Protein AF-A0A853D122-F1 (afdb_monomer)

Radius of gyration: 16.81 Å; Cα contacts (8 Å, |Δi|>4): 91; chains: 1; bounding box: 34×24×51 Å

Secondary structure (DSSP, 8-state):
-PPPPHHHHHHHHHHHHHHHHHHHT-GGGTSBSSTT-SSBTHHHHHHHHHHHHHHHHHHH-HHHHS--GGGHHHHHHHHHHHHHHHHHHHHHHHHTT-------

Solvent-accessible surface area (backbone atoms only — not comparable to full-atom values): 5831 Å² total; per-residue (Å²): 134,82,78,78,44,72,65,20,57,52,24,42,50,49,25,51,54,36,49,49,41,60,76,67,63,41,68,68,40,63,39,51,67,46,95,92,46,92,50,34,34,30,58,66,45,52,47,52,22,64,40,18,47,45,49,20,54,44,46,64,37,66,57,44,74,60,50,51,86,89,37,40,65,59,37,48,50,39,53,49,50,44,51,51,57,66,46,41,59,64,50,53,43,60,72,68,67,61,82,65,96,75,82,132

Sequence (104 aa):
MTKPSLYFFACLLIFILVLSLLITGSSILTVPLYEGSSIPMGTPITWMGLIALPLTIYFGVGEFRNPKKRHKLFNQLLTFSVGFAVLWVPVSYLLAGNLSLIAF

Foldseek 3Di:
DPPQDPLLVVLVVLLVVLVVCVVVVPPQQAPAPDPPHPHGPVVVSVLSNQLSVLSNVCRVDVCLVVPDPVCPVVVVVSVVSNVVSVCVVVVVCVVVVCPDPDDD

Structure (mmCIF, N/CA/C/O backbone):
data_AF-A0A853D122-F1
#
_entry.id   AF-A0A853D122-F1
#
loop_
_atom_site.group_PDB
_atom_site.id
_atom_site.type_symbol
_atom_site.label_atom_id
_atom_site.label_alt_id
_atom_site.label_comp_id
_atom_site.label_asym_id
_atom_site.label_entity_id
_atom_site.label_seq_id
_atom_site.pdbx_PDB_ins_code
_atom_site.Cartn_x
_atom_site.Cartn_y
_atom_site.Cartn_z
_atom_site.occupancy
_atom_site.B_iso_or_equiv
_atom_site.auth_seq_id
_atom_site.auth_comp_id
_atom_site.auth_asym_id
_atom_site.auth_atom_id
_atom_site.pdbx_PDB_model_num
ATOM 1 N N . MET A 1 1 ? -8.266 -8.007 25.380 1.00 45.38 1 MET A N 1
ATOM 2 C CA . MET A 1 1 ? -7.289 -8.045 24.269 1.00 45.38 1 MET A CA 1
ATOM 3 C C . MET A 1 1 ? -7.850 -8.924 23.163 1.00 45.38 1 MET A C 1
ATOM 5 O O . MET A 1 1 ? -8.011 -10.120 23.369 1.00 45.38 1 MET A O 1
ATOM 9 N N . THR A 1 2 ? -8.240 -8.343 22.029 1.00 59.25 2 THR A N 1
ATOM 10 C CA . THR A 1 2 ? -8.615 -9.111 20.831 1.00 59.25 2 THR A CA 1
ATOM 11 C C . THR A 1 2 ? -7.355 -9.752 20.261 1.00 59.25 2 THR A C 1
ATOM 13 O O . THR A 1 2 ? -6.376 -9.043 20.036 1.00 59.25 2 THR A O 1
ATOM 16 N N . LYS A 1 3 ? -7.349 -11.074 20.062 1.00 64.81 3 LYS A N 1
ATOM 17 C CA . LYS A 1 3 ? -6.207 -11.771 19.452 1.00 64.81 3 LYS A CA 1
ATOM 18 C C . LYS A 1 3 ? -5.894 -11.135 18.086 1.00 64.81 3 LYS A C 1
ATOM 20 O O . LYS A 1 3 ? -6.843 -10.898 17.330 1.00 64.81 3 LYS A O 1
ATOM 25 N N . PRO A 1 4 ? -4.619 -10.836 17.770 1.00 67.38 4 PRO A N 1
ATOM 26 C CA . PRO A 1 4 ? -4.263 -10.315 16.459 1.00 67.38 4 PRO A CA 1
ATOM 27 C C . PRO A 1 4 ? -4.680 -11.333 15.400 1.00 67.38 4 PRO A C 1
ATOM 29 O O . PRO A 1 4 ? -4.452 -12.536 15.537 1.00 67.38 4 PRO A O 1
ATOM 32 N N . SER A 1 5 ? -5.377 -10.849 14.378 1.00 79.56 5 SER A N 1
ATOM 33 C CA . SER A 1 5 ? -5.876 -11.701 13.306 1.00 79.56 5 SER A CA 1
ATOM 34 C C . SER A 1 5 ? -4.721 -12.151 12.412 1.00 79.56 5 SER A C 1
ATOM 36 O O . SER A 1 5 ? -3.779 -11.393 12.210 1.00 79.56 5 SER A O 1
ATOM 38 N N . LEU A 1 6 ? -4.803 -13.345 11.821 1.00 87.69 6 LEU A N 1
ATOM 39 C CA . LEU A 1 6 ? -3.817 -13.818 10.839 1.00 87.69 6 LEU A CA 1
ATOM 40 C C . LEU A 1 6 ? -3.620 -12.804 9.693 1.00 87.69 6 LEU A C 1
ATOM 42 O O . LEU A 1 6 ? -2.499 -12.595 9.236 1.00 87.69 6 LEU A O 1
ATOM 46 N N . TYR A 1 7 ? -4.687 -12.087 9.320 1.00 88.81 7 TYR A N 1
ATOM 47 C CA . TYR A 1 7 ? -4.651 -11.008 8.329 1.00 88.81 7 TYR A CA 1
ATOM 48 C C . TYR A 1 7 ? -3.700 -9.863 8.703 1.00 88.81 7 TYR A C 1
ATOM 50 O O . TYR A 1 7 ? -3.051 -9.312 7.823 1.00 88.81 7 TYR A O 1
ATOM 58 N N . PHE A 1 8 ? -3.563 -9.531 9.993 1.00 91.44 8 PHE A N 1
ATOM 59 C CA . PHE A 1 8 ? -2.615 -8.505 10.441 1.00 91.44 8 PHE A CA 1
ATOM 60 C C . PHE A 1 8 ? -1.177 -8.895 10.090 1.00 91.44 8 PHE A C 1
ATOM 62 O O . PHE A 1 8 ? -0.457 -8.103 9.491 1.00 91.44 8 PHE A O 1
ATOM 69 N N . PHE A 1 9 ? -0.778 -10.126 10.421 1.00 92.56 9 PHE A N 1
ATOM 70 C CA . PHE A 1 9 ? 0.579 -10.602 10.156 1.00 92.56 9 PHE A CA 1
ATOM 71 C C . PHE A 1 9 ? 0.858 -10.729 8.659 1.00 92.56 9 PHE A C 1
ATOM 73 O O . PHE A 1 9 ? 1.943 -10.364 8.217 1.00 92.56 9 PHE A O 1
ATOM 80 N N . ALA A 1 10 ? -0.125 -11.182 7.878 1.00 93.56 10 ALA A N 1
ATOM 81 C CA . ALA A 1 10 ? -0.005 -11.250 6.426 1.00 93.56 10 ALA A CA 1
ATOM 82 C C . ALA A 1 10 ? 0.210 -9.857 5.806 1.00 93.56 10 ALA A C 1
ATOM 84 O O . ALA A 1 10 ? 1.170 -9.660 5.064 1.00 93.56 10 ALA A O 1
ATOM 85 N N . CYS A 1 11 ? -0.629 -8.872 6.152 1.00 93.88 11 CYS A N 1
ATOM 86 C CA . CYS A 1 11 ? -0.482 -7.500 5.658 1.00 93.88 11 CYS A CA 1
ATOM 87 C C . CYS A 1 11 ? 0.842 -6.866 6.107 1.00 93.88 11 CYS A C 1
ATOM 89 O O . CYS A 1 11 ? 1.523 -6.244 5.295 1.00 93.88 11 CYS A O 1
ATOM 91 N N . LEU A 1 12 ? 1.242 -7.067 7.366 1.00 94.75 12 LEU A N 1
ATOM 92 C CA . LEU A 1 12 ? 2.496 -6.529 7.890 1.00 94.75 12 LEU A CA 1
ATOM 93 C C . LEU A 1 12 ? 3.707 -7.107 7.149 1.00 94.75 12 LEU A C 1
ATOM 95 O O . LEU A 1 12 ? 4.613 -6.365 6.777 1.00 94.75 12 LEU A O 1
ATOM 99 N N . LEU A 1 13 ? 3.715 -8.419 6.904 1.00 96.31 13 LEU A N 1
ATOM 100 C CA . LEU A 1 13 ? 4.791 -9.090 6.182 1.00 96.31 13 LEU A CA 1
ATOM 101 C C . LEU A 1 13 ? 4.891 -8.587 4.739 1.00 96.31 13 LEU A C 1
ATOM 103 O O . LEU A 1 13 ? 5.988 -8.265 4.290 1.00 96.31 13 LEU A O 1
ATOM 107 N N . ILE A 1 14 ? 3.758 -8.447 4.040 1.00 96.06 14 ILE A N 1
ATOM 108 C CA . ILE A 1 14 ? 3.718 -7.864 2.689 1.00 96.06 14 ILE A CA 1
ATOM 109 C C . ILE A 1 14 ? 4.299 -6.449 2.708 1.00 96.06 14 ILE A C 1
ATOM 111 O O . ILE A 1 14 ? 5.161 -6.133 1.892 1.00 96.06 14 ILE A O 1
ATOM 115 N N . PHE A 1 15 ? 3.875 -5.608 3.654 1.00 96.62 15 PHE A N 1
ATOM 116 C CA . PHE A 1 15 ? 4.373 -4.240 3.757 1.00 96.62 15 PHE A CA 1
ATOM 117 C C . PHE A 1 15 ? 5.888 -4.192 3.987 1.00 96.62 15 PHE A C 1
ATOM 119 O O . PHE A 1 15 ? 6.580 -3.441 3.306 1.00 96.62 15 PHE A O 1
ATOM 126 N N . ILE A 1 16 ? 6.415 -5.021 4.893 1.00 97.31 16 ILE A N 1
ATOM 127 C CA . ILE A 1 16 ? 7.855 -5.084 5.183 1.00 97.31 16 ILE A CA 1
ATOM 128 C C . ILE A 1 16 ? 8.648 -5.562 3.962 1.00 97.31 16 ILE A C 1
ATOM 130 O O . ILE A 1 16 ? 9.690 -4.982 3.663 1.00 97.31 16 ILE A O 1
ATOM 134 N N . LEU A 1 17 ? 8.169 -6.582 3.243 1.00 97.19 17 LEU A N 1
ATOM 135 C CA . LEU A 1 17 ? 8.825 -7.071 2.026 1.00 97.19 17 LEU A CA 1
ATOM 136 C C . LEU A 1 17 ? 8.845 -6.014 0.922 1.00 97.19 17 LEU A C 1
ATOM 138 O O . LEU A 1 17 ? 9.867 -5.802 0.280 1.00 97.19 17 LEU A O 1
ATOM 142 N N . VAL A 1 18 ? 7.727 -5.324 0.704 1.00 97.00 18 VAL A N 1
ATOM 143 C CA . VAL A 1 18 ? 7.673 -4.243 -0.284 1.00 97.00 18 VAL A CA 1
ATOM 144 C C . VAL A 1 18 ? 8.623 -3.119 0.126 1.00 97.00 18 VAL A C 1
ATOM 146 O O . VAL A 1 18 ? 9.434 -2.673 -0.681 1.00 97.00 18 VAL A O 1
ATOM 149 N N . LEU A 1 19 ? 8.587 -2.702 1.392 1.00 96.56 19 LEU A N 1
ATOM 150 C CA . LEU A 1 19 ? 9.452 -1.647 1.907 1.00 96.56 19 LEU A CA 1
ATOM 151 C C . LEU A 1 19 ? 10.939 -2.007 1.782 1.00 96.56 19 LEU A C 1
ATOM 153 O O . LEU A 1 19 ? 11.735 -1.150 1.408 1.00 96.56 19 LEU A O 1
ATOM 157 N N . SER A 1 20 ? 11.321 -3.261 2.041 1.00 97.25 20 SER A N 1
ATOM 158 C CA . SER A 1 20 ? 12.709 -3.701 1.885 1.00 97.25 20 SER A CA 1
ATOM 159 C C . SER A 1 20 ? 13.156 -3.660 0.423 1.00 97.25 20 SER A C 1
ATOM 161 O O . SER A 1 20 ? 14.249 -3.165 0.149 1.00 97.25 20 SER A O 1
ATOM 163 N N . LEU A 1 21 ? 12.310 -4.076 -0.526 1.00 96.31 21 LEU A N 1
ATOM 164 C CA . LEU A 1 21 ? 12.593 -3.957 -1.961 1.00 96.31 21 LEU A CA 1
ATOM 165 C C . LEU A 1 21 ? 12.785 -2.496 -2.388 1.00 96.31 21 LEU A C 1
ATOM 167 O O . LEU A 1 21 ? 13.718 -2.206 -3.137 1.00 96.31 21 LEU A O 1
ATOM 171 N N . LEU A 1 22 ? 11.940 -1.580 -1.898 1.00 94.88 22 LEU A N 1
ATOM 172 C CA . LEU A 1 22 ? 12.056 -0.145 -2.185 1.00 94.88 22 LEU A CA 1
ATOM 173 C C . LEU A 1 22 ? 13.340 0.458 -1.610 1.00 94.88 22 LEU A C 1
ATOM 175 O O . LEU A 1 22 ? 14.061 1.140 -2.331 1.00 94.88 22 LEU A O 1
ATOM 179 N N . ILE A 1 23 ? 13.629 0.211 -0.329 1.00 96.62 23 ILE A N 1
ATOM 180 C CA . ILE A 1 23 ? 14.808 0.772 0.352 1.00 96.62 23 ILE A CA 1
ATOM 181 C C . ILE A 1 23 ? 16.098 0.260 -0.288 1.00 96.62 23 ILE A C 1
ATOM 183 O O . ILE A 1 23 ? 17.054 1.014 -0.441 1.00 96.62 23 ILE A O 1
ATOM 187 N N . THR A 1 24 ? 16.127 -1.015 -0.675 1.00 96.25 24 THR A N 1
ATOM 188 C CA . THR A 1 24 ? 17.293 -1.615 -1.336 1.00 96.25 24 THR A CA 1
ATOM 189 C C . THR A 1 24 ? 17.421 -1.223 -2.806 1.00 96.25 24 THR A C 1
ATOM 191 O O . THR A 1 24 ? 18.453 -1.510 -3.407 1.00 96.25 24 THR A O 1
ATOM 194 N N . GLY A 1 25 ? 16.408 -0.578 -3.397 1.00 91.94 25 GLY A N 1
ATOM 195 C CA . GLY A 1 25 ? 16.398 -0.246 -4.821 1.00 91.94 25 GLY A CA 1
ATOM 196 C C . GLY A 1 25 ? 16.494 -1.490 -5.707 1.00 91.94 25 GLY A C 1
ATOM 197 O O . GLY A 1 25 ? 17.209 -1.482 -6.706 1.00 91.94 25 GLY A O 1
ATOM 198 N N . SER A 1 26 ? 15.829 -2.580 -5.310 1.00 95.00 26 SER A N 1
ATOM 199 C CA . SER A 1 26 ? 15.951 -3.879 -5.975 1.00 95.00 26 SER A CA 1
ATOM 200 C C . SER A 1 26 ? 15.642 -3.796 -7.474 1.00 95.00 26 SER A C 1
ATOM 202 O O . SER A 1 26 ? 14.646 -3.196 -7.881 1.00 95.00 26 SER A O 1
ATOM 204 N N . SER A 1 27 ? 16.451 -4.472 -8.296 1.00 94.31 27 SER A N 1
ATOM 205 C CA . SER A 1 27 ? 16.274 -4.523 -9.754 1.00 94.31 27 SER A CA 1
ATOM 206 C C . SER A 1 27 ? 14.937 -5.128 -10.180 1.00 94.31 27 SER A C 1
ATOM 208 O O . SER A 1 27 ? 14.432 -4.795 -11.247 1.00 94.31 27 SER A O 1
ATOM 210 N N . ILE A 1 28 ? 14.303 -5.953 -9.336 1.00 93.19 28 ILE A N 1
ATOM 211 C CA . ILE A 1 28 ? 12.967 -6.494 -9.618 1.00 93.19 28 ILE A CA 1
ATOM 212 C C . ILE A 1 28 ? 11.922 -5.384 -9.782 1.00 93.19 28 ILE A C 1
ATOM 214 O O . ILE A 1 28 ? 10.941 -5.567 -10.490 1.00 93.19 28 ILE A O 1
ATOM 218 N N . LEU A 1 29 ? 12.136 -4.215 -9.168 1.00 91.31 29 LEU A N 1
ATOM 219 C CA . LEU A 1 29 ? 11.219 -3.085 -9.263 1.00 91.31 29 LEU A CA 1
ATOM 220 C C . LEU A 1 29 ? 11.249 -2.411 -10.637 1.00 91.31 29 LEU A C 1
ATOM 222 O O . LEU A 1 29 ? 10.333 -1.651 -10.929 1.00 91.31 29 LEU A O 1
ATOM 226 N N . THR A 1 30 ? 12.259 -2.666 -11.470 1.00 93.00 30 THR A N 1
ATOM 227 C CA . THR A 1 30 ? 12.394 -2.059 -12.804 1.00 93.00 30 THR A CA 1
ATOM 228 C C . THR A 1 30 ? 12.165 -3.047 -13.945 1.00 93.00 30 THR A C 1
ATOM 230 O O . THR A 1 30 ? 12.053 -2.624 -15.093 1.00 93.00 30 THR A O 1
ATOM 233 N N . VAL A 1 31 ? 12.047 -4.346 -13.646 1.00 93.94 31 VAL A N 1
ATOM 234 C CA . VAL A 1 31 ? 11.704 -5.378 -14.635 1.00 93.94 31 VAL A CA 1
ATOM 235 C C . VAL A 1 31 ? 10.319 -5.078 -15.223 1.00 93.94 31 VAL A C 1
ATOM 237 O O . VAL A 1 31 ? 9.406 -4.793 -14.451 1.00 93.94 31 VAL A O 1
ATOM 240 N N . PRO A 1 32 ? 10.123 -5.125 -16.551 1.00 92.00 32 PRO A N 1
ATOM 241 C CA . PRO A 1 32 ? 8.810 -4.908 -17.154 1.00 92.00 32 PRO A CA 1
ATOM 242 C C . PRO A 1 32 ? 7.805 -5.972 -16.694 1.00 92.00 32 PRO A C 1
ATOM 244 O O . PRO A 1 32 ? 8.157 -7.131 -16.484 1.00 92.00 32 PRO A O 1
ATOM 247 N N . LEU A 1 33 ? 6.543 -5.576 -16.529 1.00 85.81 33 LEU A N 1
ATOM 248 C CA . LEU A 1 33 ? 5.477 -6.440 -16.017 1.00 85.81 33 LEU A CA 1
ATOM 249 C C . LEU A 1 33 ? 5.217 -7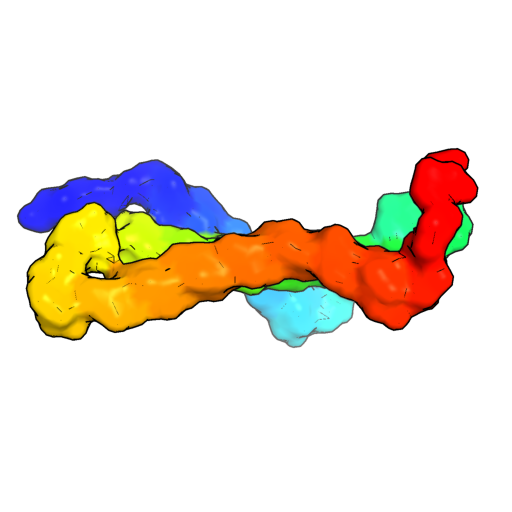.661 -16.911 1.00 85.81 33 LEU A C 1
ATOM 251 O O . LEU A 1 33 ? 4.989 -8.761 -16.414 1.00 85.81 33 LEU A O 1
ATOM 255 N N . TYR A 1 34 ? 5.255 -7.448 -18.222 1.00 86.94 34 TYR A N 1
ATOM 256 C CA . TYR A 1 34 ? 5.222 -8.472 -19.263 1.00 86.94 34 TYR A CA 1
ATOM 257 C C . TYR A 1 34 ? 6.080 -8.026 -20.456 1.00 86.94 34 TYR A C 1
ATOM 259 O O . TYR A 1 34 ? 6.454 -6.849 -20.558 1.00 86.94 34 TYR A O 1
ATOM 267 N N . GLU A 1 35 ? 6.414 -8.958 -21.350 1.00 84.25 35 GLU A N 1
ATOM 268 C CA . GLU A 1 35 ? 7.236 -8.676 -22.532 1.00 84.25 35 GLU A CA 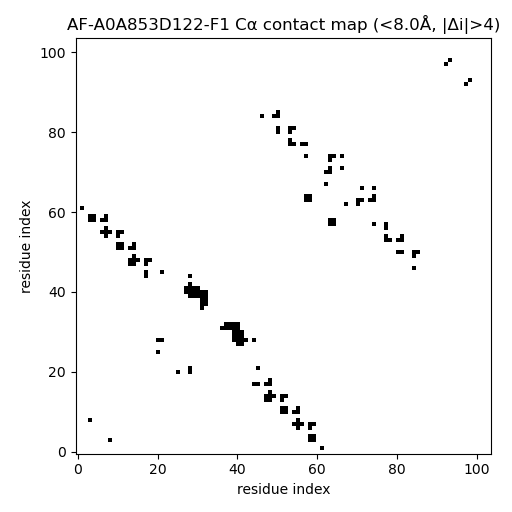1
ATOM 269 C C . GLU A 1 35 ? 6.609 -7.565 -23.390 1.00 84.25 35 GLU A C 1
ATOM 271 O O . GLU A 1 35 ? 5.454 -7.649 -23.796 1.00 84.25 35 GLU A O 1
ATOM 276 N N . GLY A 1 36 ? 7.364 -6.492 -23.638 1.00 79.62 36 GLY A N 1
ATOM 277 C CA . GLY A 1 36 ? 6.892 -5.330 -24.401 1.00 79.62 36 GLY A CA 1
ATOM 278 C C . GLY A 1 36 ? 6.139 -4.264 -23.593 1.00 79.62 36 GLY A C 1
ATOM 279 O O . GLY A 1 36 ? 5.819 -3.213 -24.144 1.00 79.62 36 GLY A O 1
ATOM 280 N N . SER A 1 37 ? 5.895 -4.470 -22.293 1.00 81.12 37 SER A N 1
ATOM 281 C CA . SER A 1 37 ? 5.287 -3.442 -21.437 1.00 81.12 37 SER A CA 1
ATOM 282 C C . SER A 1 37 ? 6.287 -2.359 -21.016 1.00 81.12 37 SER A C 1
ATOM 284 O O . SER A 1 37 ? 7.433 -2.643 -20.672 1.00 81.12 37 SER A O 1
ATOM 286 N N . SER A 1 38 ? 5.834 -1.104 -20.975 1.00 84.62 38 SER A N 1
ATOM 287 C CA . SER A 1 38 ? 6.572 0.018 -20.369 1.00 84.62 38 SER A CA 1
ATOM 288 C C . SER A 1 38 ? 6.332 0.147 -18.859 1.00 84.62 38 SER A C 1
ATOM 290 O O . SER A 1 38 ? 6.928 1.005 -18.208 1.00 84.62 38 SER A O 1
ATOM 292 N N . ILE A 1 39 ? 5.446 -0.685 -18.300 1.00 84.31 39 ILE A N 1
ATOM 293 C CA . ILE A 1 39 ? 5.058 -0.646 -16.891 1.00 84.31 39 ILE A CA 1
ATOM 294 C C . ILE A 1 39 ? 6.030 -1.523 -16.093 1.00 84.31 39 ILE A C 1
ATOM 296 O O . ILE A 1 39 ? 6.065 -2.737 -16.309 1.00 84.31 39 ILE A O 1
ATOM 300 N N . PRO A 1 40 ? 6.794 -0.954 -15.149 1.00 90.62 40 PRO A N 1
ATOM 301 C CA . PRO A 1 40 ? 7.694 -1.736 -14.319 1.00 90.62 40 PRO A CA 1
ATOM 302 C C . PRO A 1 40 ? 6.924 -2.541 -13.256 1.00 90.62 40 PRO A C 1
ATOM 304 O O . PRO A 1 40 ? 5.929 -2.080 -12.698 1.00 90.62 40 PRO A O 1
ATOM 307 N N . MET A 1 41 ? 7.435 -3.720 -12.897 1.00 90.38 41 MET A N 1
ATOM 308 C CA . MET A 1 41 ? 6.980 -4.579 -11.791 1.00 90.38 41 MET A CA 1
ATOM 309 C C . MET A 1 41 ? 6.930 -3.834 -10.454 1.00 90.38 41 MET A C 1
ATOM 311 O O . MET A 1 41 ? 6.110 -4.145 -9.590 1.00 90.38 41 MET A O 1
ATOM 315 N N . GLY A 1 42 ? 7.754 -2.798 -10.290 1.00 91.38 42 GLY A N 1
ATOM 316 C CA . GLY A 1 42 ? 7.690 -1.907 -9.141 1.00 91.38 42 GLY A CA 1
ATOM 317 C C . GL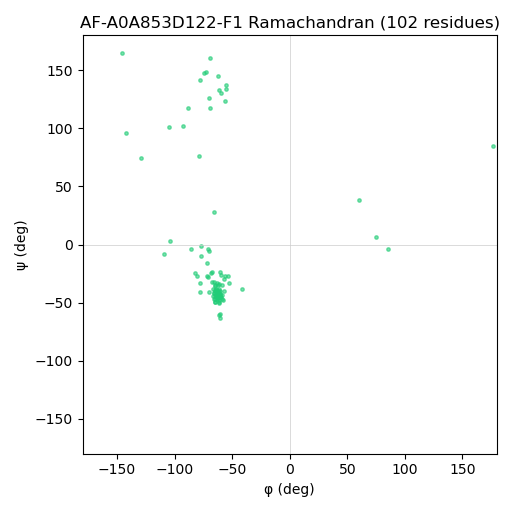Y A 1 42 ? 6.322 -1.250 -8.968 1.00 91.38 42 GLY A C 1
ATOM 318 O O . GLY A 1 42 ? 5.914 -1.024 -7.833 1.00 91.38 42 GLY A O 1
ATOM 319 N N . THR A 1 43 ? 5.562 -1.007 -10.039 1.00 90.00 43 THR A N 1
ATOM 320 C CA . THR A 1 43 ? 4.221 -0.411 -9.957 1.00 90.00 43 THR A CA 1
ATOM 321 C C . THR A 1 43 ? 3.242 -1.286 -9.159 1.00 90.00 43 THR A C 1
ATOM 323 O O . THR A 1 43 ? 2.789 -0.832 -8.108 1.00 90.00 43 THR A O 1
ATOM 326 N N . PRO A 1 44 ? 2.935 -2.541 -9.542 1.00 90.38 44 PRO A N 1
ATOM 327 C CA . PRO A 1 44 ? 2.057 -3.384 -8.729 1.00 90.38 44 PRO A CA 1
ATOM 328 C C . PRO A 1 44 ? 2.659 -3.745 -7.360 1.00 90.38 44 PRO A C 1
ATOM 330 O O . PRO A 1 44 ? 1.919 -3.851 -6.382 1.00 90.38 44 PRO A O 1
ATOM 333 N N . ILE A 1 45 ? 3.986 -3.889 -7.244 1.00 92.75 45 ILE A N 1
ATOM 334 C CA . ILE A 1 45 ? 4.646 -4.197 -5.962 1.00 92.75 45 ILE A CA 1
ATOM 335 C C . ILE A 1 45 ? 4.465 -3.050 -4.957 1.00 92.75 45 ILE A C 1
ATOM 337 O O . ILE A 1 45 ? 4.030 -3.27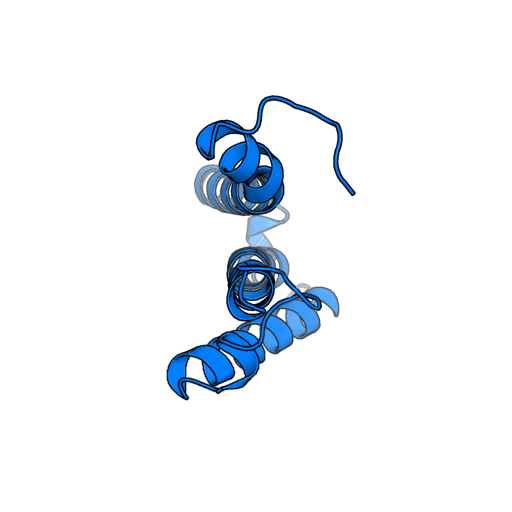3 -3.827 1.00 92.75 45 ILE A O 1
ATOM 341 N N . THR A 1 46 ? 4.750 -1.812 -5.365 1.00 91.94 46 THR A N 1
ATOM 342 C CA . THR A 1 46 ? 4.586 -0.618 -4.514 1.00 91.94 46 THR A CA 1
ATOM 343 C C . THR A 1 46 ? 3.134 -0.423 -4.095 1.00 91.94 46 THR A C 1
ATOM 345 O O . THR A 1 46 ? 2.859 -0.094 -2.941 1.00 91.94 46 THR A O 1
ATOM 348 N N . TRP A 1 47 ? 2.191 -0.699 -4.992 1.00 91.25 47 TRP A N 1
ATOM 349 C CA . TRP A 1 47 ? 0.768 -0.657 -4.685 1.00 91.25 47 TRP A CA 1
ATOM 350 C C . TRP A 1 47 ? 0.331 -1.671 -3.643 1.00 91.25 47 TRP A C 1
ATOM 352 O O . TRP A 1 47 ? -0.432 -1.323 -2.742 1.00 91.25 47 TRP A O 1
ATOM 362 N N . MET A 1 48 ? 0.819 -2.911 -3.732 1.00 92.62 48 MET A N 1
ATOM 363 C CA . MET A 1 48 ? 0.557 -3.903 -2.692 1.00 92.62 48 MET A CA 1
ATOM 364 C C . MET A 1 48 ? 1.038 -3.393 -1.333 1.00 92.62 48 MET A C 1
ATOM 366 O O . MET A 1 48 ? 0.312 -3.528 -0.352 1.00 92.62 48 MET A O 1
ATOM 370 N N . GLY A 1 49 ? 2.195 -2.726 -1.274 1.00 93.44 49 GLY A N 1
ATOM 371 C CA . GLY A 1 49 ? 2.672 -2.061 -0.058 1.00 93.44 49 GLY A CA 1
ATOM 372 C C . GLY A 1 49 ? 1.750 -0.934 0.420 1.00 93.44 49 GLY A C 1
ATOM 373 O O . GLY A 1 49 ? 1.402 -0.886 1.601 1.00 93.44 49 GLY A O 1
ATOM 374 N N . LEU A 1 50 ? 1.304 -0.061 -0.490 1.00 92.00 50 LEU A N 1
ATOM 375 C CA . LEU A 1 50 ? 0.384 1.042 -0.181 1.00 92.00 50 LEU A CA 1
ATOM 376 C C . LEU A 1 50 ? -0.969 0.562 0.354 1.00 92.00 50 LEU A C 1
ATOM 378 O O . LEU A 1 50 ? -1.536 1.227 1.213 1.00 92.00 50 LEU A O 1
ATOM 382 N N . ILE A 1 51 ? -1.475 -0.581 -0.114 1.00 92.56 51 ILE A N 1
ATOM 383 C CA . ILE A 1 51 ? -2.707 -1.206 0.396 1.00 92.56 51 ILE A CA 1
ATOM 384 C C . ILE A 1 51 ? -2.436 -1.940 1.717 1.00 92.56 51 ILE A C 1
ATOM 386 O O . ILE A 1 51 ? -3.234 -1.873 2.655 1.00 92.56 51 ILE A O 1
ATOM 390 N N . ALA A 1 52 ? -1.300 -2.630 1.818 1.00 93.50 52 ALA A N 1
ATOM 391 C CA . ALA A 1 52 ? -0.938 -3.421 2.987 1.00 93.50 52 ALA A CA 1
ATOM 392 C C . ALA A 1 52 ? -0.738 -2.565 4.244 1.00 93.50 52 ALA A C 1
ATOM 394 O O . ALA A 1 52 ? -1.102 -3.003 5.335 1.00 93.50 52 ALA A O 1
ATOM 395 N N . LEU A 1 53 ? -0.219 -1.341 4.119 1.00 92.75 53 LEU A N 1
ATOM 396 C CA . LEU A 1 53 ? -0.009 -0.433 5.250 1.00 92.75 53 LEU A CA 1
ATOM 397 C C . LEU A 1 53 ? -1.310 -0.072 6.005 1.00 92.75 53 LEU A C 1
ATOM 399 O O . LEU A 1 53 ? -1.408 -0.386 7.196 1.00 92.75 53 LEU A O 1
ATOM 403 N N . PRO A 1 54 ? -2.331 0.546 5.377 1.00 91.25 54 PRO A N 1
ATOM 404 C CA . PRO A 1 54 ? -3.578 0.877 6.056 1.00 91.25 54 PRO A CA 1
ATOM 405 C C . PRO A 1 54 ? -4.322 -0.377 6.531 1.00 91.25 54 PRO A C 1
ATOM 407 O O . PR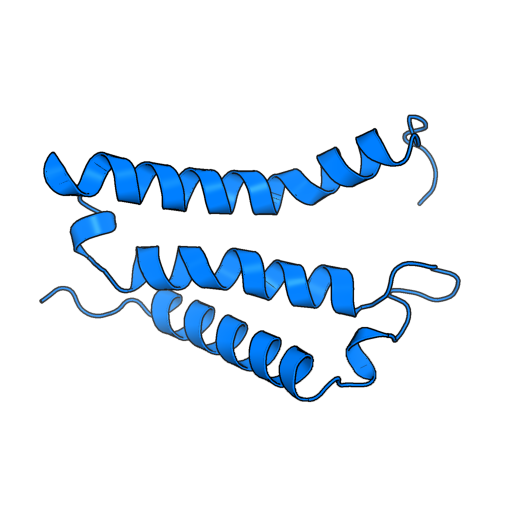O A 1 54 ? -4.912 -0.347 7.609 1.00 91.25 54 PRO A O 1
ATOM 410 N N . LEU A 1 55 ? -4.240 -1.502 5.807 1.00 90.19 55 LEU A N 1
ATOM 411 C CA . LEU A 1 55 ? -4.807 -2.776 6.266 1.00 90.19 55 LEU A CA 1
ATOM 412 C C . LEU A 1 55 ? -4.112 -3.309 7.523 1.00 90.19 55 LEU A C 1
ATOM 414 O O . LEU A 1 55 ? -4.780 -3.793 8.434 1.00 90.19 55 LEU A O 1
ATOM 418 N N . THR A 1 56 ? -2.789 -3.177 7.614 1.00 92.31 56 THR A N 1
ATOM 419 C CA . THR A 1 56 ? -2.023 -3.548 8.811 1.00 92.31 56 THR A CA 1
ATOM 420 C C . THR A 1 56 ? -2.483 -2.733 10.015 1.00 92.31 56 THR A C 1
ATOM 422 O O . THR A 1 56 ? -2.736 -3.291 11.081 1.00 92.31 56 THR A O 1
ATOM 425 N N . ILE A 1 57 ? -2.670 -1.422 9.846 1.00 88.81 57 ILE A N 1
ATOM 426 C CA . ILE A 1 57 ? -3.171 -0.544 10.912 1.00 88.81 57 ILE A CA 1
ATOM 427 C C . ILE A 1 57 ? -4.614 -0.921 11.287 1.00 88.81 57 ILE A C 1
ATOM 429 O O . ILE A 1 57 ? -4.936 -1.046 12.470 1.00 88.81 57 ILE A O 1
ATOM 433 N N . TYR A 1 58 ? -5.469 -1.160 10.290 1.00 87.75 58 TYR A N 1
ATOM 434 C CA . TYR A 1 58 ? -6.872 -1.527 10.481 1.00 87.75 58 TYR A CA 1
ATOM 435 C C . TYR A 1 58 ? -7.045 -2.864 11.221 1.00 87.75 58 TYR A C 1
ATOM 437 O O . TYR A 1 58 ? -7.862 -2.966 12.136 1.00 87.75 58 TYR A O 1
ATOM 445 N N . PHE A 1 59 ? -6.268 -3.893 10.868 1.00 85.88 59 PHE A N 1
ATOM 446 C CA . PHE A 1 59 ? -6.340 -5.205 11.519 1.00 85.88 59 PHE A CA 1
ATOM 447 C C . PHE A 1 59 ? -5.543 -5.294 12.825 1.00 85.88 59 PHE A C 1
ATOM 449 O O . PHE A 1 59 ? -5.884 -6.123 13.672 1.00 85.88 59 PHE A O 1
ATOM 456 N N . GLY A 1 60 ? -4.512 -4.464 13.000 1.00 84.69 60 GLY A N 1
ATOM 457 C CA . GLY A 1 60 ? -3.667 -4.442 14.196 1.00 84.69 60 GLY A CA 1
ATOM 458 C C . GLY A 1 60 ? -4.311 -3.730 15.383 1.00 84.69 60 GLY A C 1
ATOM 459 O O . GLY A 1 60 ? -4.129 -4.143 16.527 1.00 84.69 60 GLY A O 1
ATOM 460 N N . VAL A 1 61 ? -5.117 -2.698 15.125 1.00 83.12 61 VAL A N 1
ATOM 461 C CA . VAL A 1 61 ? -5.787 -1.921 16.173 1.00 83.12 61 VAL A CA 1
ATOM 462 C C . VAL A 1 61 ? -7.266 -2.295 16.229 1.00 83.12 61 VAL A C 1
ATOM 464 O O . VAL A 1 61 ? -8.091 -1.814 15.453 1.00 83.12 61 VAL A O 1
ATOM 467 N N . GLY A 1 62 ? -7.630 -3.136 17.202 1.00 74.50 62 GLY A N 1
ATOM 468 C CA . GLY A 1 62 ? -9.016 -3.591 17.388 1.00 74.50 62 GLY A CA 1
ATOM 469 C C . GLY A 1 62 ? -10.035 -2.455 17.565 1.00 74.50 62 GLY A C 1
ATOM 470 O O . GLY A 1 62 ? -11.194 -2.604 17.180 1.00 74.50 62 GLY A O 1
ATOM 471 N N . GLU A 1 63 ? -9.606 -1.296 18.075 1.00 74.88 63 GLU A N 1
ATOM 472 C CA . GLU A 1 63 ? -10.449 -0.104 18.241 1.00 74.88 63 GLU A CA 1
ATOM 473 C C . GLU A 1 63 ? -10.894 0.529 16.915 1.00 74.88 63 GLU A C 1
ATOM 475 O O . GLU A 1 63 ? -11.927 1.194 16.878 1.00 74.88 63 GLU A O 1
ATOM 480 N N . PHE A 1 64 ? -10.166 0.307 15.816 1.00 76.25 64 PHE A N 1
ATOM 481 C CA . PHE A 1 64 ? -10.574 0.783 14.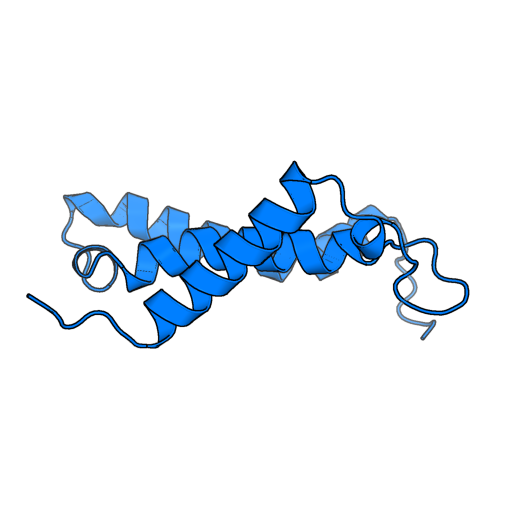490 1.00 76.25 64 PHE A CA 1
ATOM 482 C C . PHE A 1 64 ? -11.613 -0.132 13.841 1.00 76.25 64 PHE A C 1
ATOM 484 O O . PHE A 1 64 ? -12.465 0.353 13.101 1.00 76.25 64 PHE A O 1
ATOM 491 N N . ARG A 1 65 ? -11.621 -1.427 14.188 1.00 72.00 65 ARG A N 1
ATOM 492 C CA . ARG A 1 65 ? -12.652 -2.376 13.734 1.00 72.00 65 ARG A CA 1
ATOM 493 C C . ARG A 1 65 ? -14.003 -2.145 14.410 1.00 72.00 65 ARG A C 1
ATOM 495 O O . ARG A 1 65 ? -15.031 -2.459 13.821 1.00 72.00 65 ARG A O 1
ATOM 502 N N . ASN A 1 66 ? -14.007 -1.590 15.624 1.00 73.38 66 ASN A N 1
ATOM 503 C CA . ASN A 1 66 ? -15.223 -1.187 16.330 1.00 73.38 66 ASN A CA 1
ATOM 504 C C . ASN A 1 66 ? -15.104 0.267 16.831 1.00 73.38 66 ASN A C 1
ATOM 506 O O . ASN A 1 66 ? -14.859 0.503 18.021 1.00 73.38 66 ASN A O 1
ATOM 510 N N . PRO A 1 67 ? -15.215 1.253 15.923 1.00 72.25 67 PRO A N 1
ATOM 511 C CA . PRO A 1 67 ? -14.866 2.632 16.224 1.00 72.25 67 PRO A CA 1
ATOM 512 C C . PRO A 1 67 ? -15.857 3.269 17.204 1.00 72.25 67 PRO A C 1
ATOM 514 O O . PRO A 1 67 ? -17.022 3.511 16.886 1.00 72.25 67 PRO A O 1
ATOM 517 N N . LYS A 1 68 ? -15.365 3.656 18.386 1.00 76.00 68 LYS A N 1
ATOM 518 C CA . LYS A 1 68 ? -16.036 4.651 19.246 1.00 76.00 68 LYS A CA 1
ATOM 519 C C . LYS A 1 68 ? -15.951 6.039 18.585 1.00 76.00 68 LYS A C 1
ATOM 521 O O . LYS A 1 68 ? -15.066 6.265 17.761 1.00 76.00 68 LYS A O 1
ATOM 526 N N . LYS A 1 69 ? -16.815 7.000 18.966 1.00 74.38 69 LYS A N 1
ATOM 527 C CA . LYS A 1 69 ? -16.894 8.364 18.366 1.00 74.38 69 LYS A CA 1
ATOM 528 C C . LYS A 1 69 ? -15.525 9.013 18.078 1.00 74.38 69 LYS A C 1
ATOM 530 O O . LYS A 1 69 ? -15.368 9.634 17.034 1.00 74.38 69 LYS A O 1
ATOM 535 N N . ARG A 1 70 ? -14.537 8.819 18.960 1.00 73.38 70 ARG A N 1
ATOM 536 C CA . ARG A 1 70 ? -13.174 9.370 18.848 1.00 73.38 70 ARG A CA 1
ATOM 537 C C . ARG A 1 70 ? -12.342 8.802 17.688 1.00 73.38 70 ARG A C 1
ATOM 539 O O . ARG A 1 70 ? -11.539 9.527 17.118 1.00 73.38 70 ARG A O 1
ATOM 546 N N . HIS A 1 71 ? -12.534 7.537 17.320 1.00 77.12 71 HIS A N 1
ATOM 547 C CA . HIS A 1 71 ? -11.722 6.847 16.305 1.00 77.12 71 HIS A CA 1
ATOM 548 C C . HIS A 1 71 ? -12.445 6.694 14.959 1.00 77.12 71 HIS A C 1
ATOM 550 O O . HIS A 1 71 ? -11.904 6.112 14.021 1.00 77.12 71 HIS A O 1
ATOM 556 N N . LYS A 1 72 ? -13.662 7.245 14.843 1.00 81.56 72 LYS A N 1
ATOM 557 C CA . LYS A 1 72 ? -14.495 7.152 13.638 1.00 81.56 72 LYS A CA 1
ATOM 558 C C . LYS A 1 72 ? -13.833 7.801 12.421 1.00 81.56 72 LYS A C 1
ATOM 560 O O . LYS A 1 72 ? -13.807 7.180 11.364 1.00 81.56 72 LYS A O 1
ATOM 565 N N . LEU A 1 73 ? -13.261 8.997 12.588 1.00 84.94 73 LEU A N 1
ATOM 566 C CA . LEU A 1 73 ? -12.557 9.701 11.511 1.00 84.94 73 LEU A CA 1
ATOM 567 C C . LEU A 1 73 ? -11.358 8.889 11.005 1.00 84.94 73 LEU A C 1
ATOM 569 O O . LEU A 1 73 ? -11.178 8.731 9.804 1.00 84.94 73 LEU A O 1
ATOM 573 N N . PHE A 1 74 ? -10.571 8.327 11.922 1.00 82.31 74 PHE A N 1
ATOM 574 C CA . PHE A 1 74 ? -9.384 7.548 11.572 1.00 82.31 74 PHE A CA 1
ATOM 575 C C . PHE A 1 74 ? -9.749 6.255 10.832 1.00 82.31 74 PHE A C 1
ATOM 577 O O . PHE A 1 74 ? -9.141 5.925 9.820 1.00 82.31 74 PHE A O 1
ATOM 584 N N . ASN A 1 75 ? -10.805 5.567 11.277 1.00 85.12 75 ASN A N 1
ATOM 585 C CA . ASN A 1 75 ? -11.331 4.402 10.572 1.00 85.12 75 ASN A CA 1
ATOM 586 C C . ASN A 1 75 ? -11.837 4.752 9.160 1.00 85.12 75 ASN A C 1
ATOM 588 O O . ASN A 1 75 ? -11.578 4.021 8.204 1.00 85.12 75 ASN A O 1
ATOM 592 N N . GLN A 1 76 ? -12.533 5.884 9.013 1.00 85.56 76 GLN A N 1
ATOM 593 C CA . GLN A 1 76 ? -12.966 6.371 7.703 1.00 85.56 76 GLN A CA 1
ATOM 594 C C . GLN A 1 76 ? -11.768 6.650 6.797 1.00 85.56 76 GLN A C 1
ATOM 596 O O . GLN A 1 76 ? -11.758 6.163 5.675 1.00 85.56 76 GLN A O 1
ATOM 601 N N . LEU A 1 77 ? -10.740 7.350 7.285 1.00 87.44 77 LEU A N 1
ATOM 602 C CA . LEU A 1 77 ? -9.519 7.619 6.519 1.00 87.44 77 LEU A CA 1
ATOM 603 C C . LEU A 1 77 ? -8.809 6.333 6.080 1.00 87.44 77 LEU A C 1
ATOM 605 O O . LEU A 1 77 ? -8.428 6.230 4.919 1.00 87.44 77 LEU A O 1
ATOM 609 N N . LEU A 1 78 ? -8.685 5.334 6.961 1.00 86.31 78 LEU A N 1
ATOM 610 C CA . LEU A 1 78 ? -8.100 4.032 6.612 1.00 86.31 78 LEU A CA 1
ATOM 611 C C . LEU A 1 78 ? -8.913 3.319 5.526 1.00 86.31 78 LEU A C 1
ATOM 613 O O . LEU A 1 78 ? -8.353 2.822 4.553 1.00 86.31 78 LEU A O 1
ATOM 617 N N . THR A 1 79 ? -10.238 3.317 5.665 1.00 84.38 79 THR A N 1
ATOM 618 C CA . THR A 1 79 ? -11.139 2.676 4.698 1.00 84.38 79 THR A CA 1
ATOM 619 C C . THR A 1 79 ? -11.104 3.394 3.346 1.00 84.38 79 THR A C 1
ATOM 621 O O . THR A 1 79 ? -10.992 2.747 2.307 1.00 84.38 79 THR A O 1
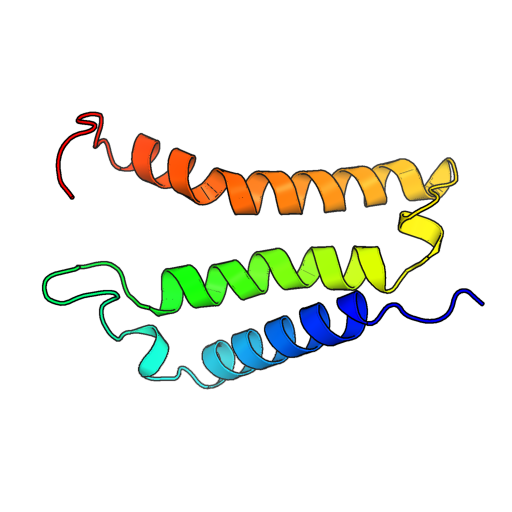ATOM 624 N N . PHE A 1 80 ? -11.140 4.730 3.348 1.00 89.12 80 PHE A N 1
ATOM 625 C CA . PHE A 1 80 ? -11.003 5.541 2.139 1.00 89.12 80 PHE A CA 1
ATOM 626 C C . PHE A 1 80 ? -9.642 5.344 1.480 1.00 89.12 80 PHE A C 1
ATOM 628 O O . PHE A 1 80 ? -9.587 5.221 0.264 1.00 89.12 80 PHE A O 1
ATOM 635 N N . SER A 1 81 ? -8.560 5.269 2.257 1.00 87.38 81 SER A N 1
ATOM 636 C CA . SER A 1 81 ? -7.212 5.034 1.738 1.00 87.38 81 SER A CA 1
ATOM 637 C C . SER A 1 81 ? -7.118 3.702 0.994 1.00 87.38 81 SER A C 1
ATOM 639 O O . SER A 1 81 ? -6.617 3.678 -0.127 1.00 87.38 81 SER A O 1
ATOM 641 N N . VAL A 1 82 ? -7.671 2.620 1.556 1.00 87.94 82 VAL A N 1
ATOM 642 C CA . VAL A 1 82 ? -7.743 1.322 0.865 1.00 87.94 82 VAL A CA 1
ATOM 643 C C . VAL A 1 82 ? -8.605 1.424 -0.395 1.00 87.94 82 VAL A C 1
ATOM 645 O O . VAL A 1 82 ? -8.193 0.959 -1.454 1.00 87.94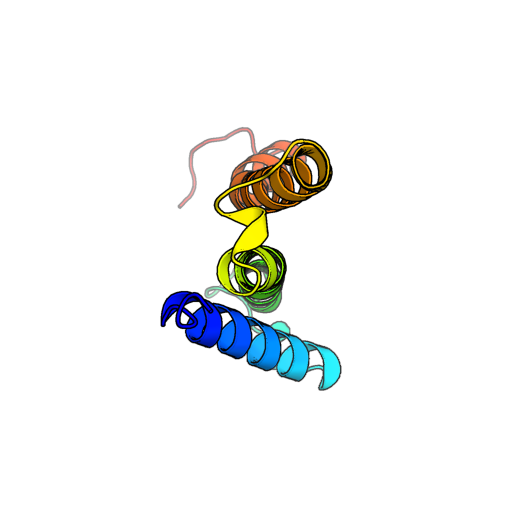 82 VAL A O 1
ATOM 648 N N . GLY A 1 83 ? -9.771 2.072 -0.309 1.00 87.38 83 GLY A N 1
ATOM 649 C CA . GLY A 1 83 ? -10.660 2.268 -1.457 1.00 87.38 83 GLY A CA 1
ATOM 650 C C . GLY A 1 83 ? -9.990 3.025 -2.607 1.00 87.38 83 GLY A C 1
ATOM 651 O O . GLY A 1 83 ? -10.036 2.573 -3.747 1.00 87.38 83 GLY A O 1
ATOM 652 N N . PHE A 1 84 ? -9.308 4.132 -2.310 1.00 85.50 84 PHE A N 1
ATOM 653 C CA . PHE A 1 84 ? -8.560 4.915 -3.296 1.00 85.50 84 PHE A CA 1
ATOM 654 C C . PHE A 1 84 ? -7.385 4.140 -3.886 1.00 85.50 84 PHE A C 1
ATOM 656 O O . PHE A 1 84 ? -7.163 4.218 -5.090 1.00 85.50 84 PHE A O 1
ATOM 663 N N . ALA A 1 85 ? -6.658 3.375 -3.069 1.00 85.25 85 ALA A N 1
ATOM 664 C CA . ALA A 1 85 ? -5.542 2.567 -3.546 1.00 85.25 85 ALA A CA 1
ATOM 665 C C . ALA A 1 85 ? -6.005 1.469 -4.521 1.00 85.25 85 ALA A C 1
ATOM 667 O O . ALA A 1 85 ? -5.354 1.238 -5.534 1.00 85.25 85 ALA A O 1
ATOM 668 N N . VAL A 1 86 ? -7.161 0.844 -4.274 1.00 84.19 86 VAL A N 1
ATOM 669 C CA . VAL A 1 86 ? -7.763 -0.128 -5.206 1.00 84.19 86 VAL A CA 1
ATOM 670 C C . VAL A 1 86 ? -8.297 0.559 -6.469 1.00 84.19 86 VAL A C 1
ATOM 672 O O . VAL A 1 86 ? -8.099 0.064 -7.577 1.00 84.19 86 VAL A O 1
ATOM 675 N N . LEU A 1 87 ? -8.933 1.726 -6.327 1.00 84.88 87 LEU A N 1
ATOM 676 C CA . LEU A 1 87 ? -9.435 2.528 -7.452 1.00 84.88 87 LEU A CA 1
ATOM 677 C C . LEU A 1 87 ? -8.319 3.173 -8.284 1.00 84.88 87 LEU A C 1
ATOM 679 O O . LEU A 1 87 ? -8.591 3.762 -9.328 1.00 84.88 87 LEU A O 1
ATOM 683 N N . TRP A 1 88 ? -7.061 3.051 -7.875 1.00 80.69 88 TRP A N 1
ATOM 684 C CA . TRP A 1 88 ? -5.958 3.673 -8.588 1.00 80.69 88 TRP A CA 1
ATOM 685 C C . TRP A 1 88 ? -5.699 3.035 -9.971 1.00 80.69 88 TRP A C 1
ATOM 687 O O . TRP A 1 88 ? -5.255 3.746 -10.872 1.00 80.69 88 TRP A O 1
ATOM 697 N N . VAL A 1 89 ? -6.080 1.766 -10.222 1.00 76.00 89 VAL A N 1
ATOM 698 C CA . VAL A 1 89 ? -6.055 1.170 -11.590 1.00 76.00 89 VAL A CA 1
ATOM 699 C C . VAL A 1 89 ? -6.952 1.933 -12.553 1.00 76.00 89 VAL A C 1
ATOM 701 O O . VAL A 1 89 ? -6.426 2.504 -13.508 1.00 76.00 89 VAL A O 1
ATOM 704 N N . PRO A 1 90 ? -8.282 1.985 -12.345 1.00 78.12 90 PRO A N 1
ATOM 705 C CA . PRO A 1 90 ? -9.146 2.670 -13.292 1.00 78.12 90 PRO A CA 1
ATOM 706 C C . PRO A 1 90 ? -8.812 4.161 -13.386 1.00 78.12 90 PRO A C 1
ATOM 708 O O . PRO A 1 90 ? -8.862 4.720 -14.475 1.00 78.12 90 PRO A O 1
ATOM 711 N N . VAL A 1 91 ? -8.409 4.804 -12.284 1.00 80.94 91 VAL A N 1
ATOM 712 C CA . VAL A 1 91 ? -8.035 6.227 -12.296 1.00 80.94 91 VAL A CA 1
ATOM 713 C C . VAL A 1 91 ? -6.779 6.477 -13.131 1.00 80.94 91 VAL A C 1
ATOM 715 O O . VAL A 1 91 ? -6.781 7.384 -13.958 1.00 80.94 91 VAL A O 1
ATOM 718 N N . SER A 1 92 ? -5.723 5.678 -12.967 1.00 73.69 92 SER A N 1
ATOM 719 C CA . SER A 1 92 ? -4.491 5.840 -13.752 1.00 73.69 92 SER A CA 1
ATOM 72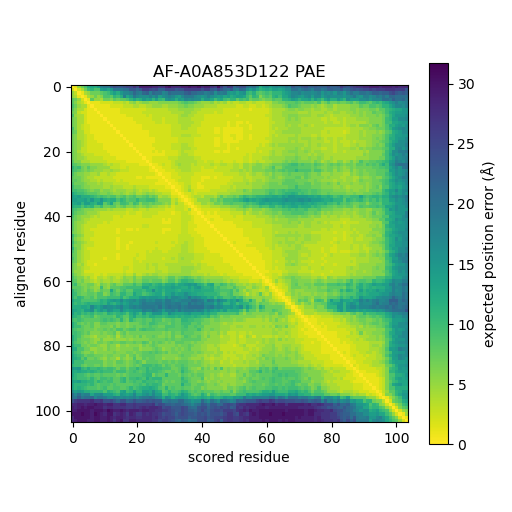0 C C . SER A 1 92 ? -4.721 5.571 -15.240 1.00 73.69 92 SER A C 1
ATOM 722 O O . SER A 1 92 ? -4.184 6.289 -16.080 1.00 73.69 92 SER A O 1
ATOM 724 N N . TYR A 1 93 ? -5.592 4.616 -15.566 1.00 71.56 93 TYR A N 1
ATOM 725 C CA . TYR A 1 93 ? -6.014 4.349 -16.937 1.00 71.56 93 TYR A CA 1
ATOM 726 C C . TYR A 1 93 ? -6.795 5.520 -17.556 1.00 71.56 93 TYR A C 1
ATOM 728 O O . TYR A 1 93 ? -6.467 5.962 -18.657 1.00 71.56 93 TYR A O 1
ATOM 736 N N . LEU A 1 94 ? -7.772 6.079 -16.830 1.00 74.69 94 LEU A N 1
ATOM 737 C CA . LEU A 1 94 ? -8.533 7.256 -17.270 1.00 74.69 94 LEU A CA 1
ATOM 738 C C . LEU A 1 94 ? -7.629 8.480 -17.477 1.00 74.69 94 LEU A C 1
ATOM 740 O O . LEU A 1 94 ? -7.776 9.197 -18.465 1.00 74.69 94 LEU A O 1
ATOM 744 N N . LEU A 1 95 ? -6.680 8.712 -16.565 1.00 72.44 95 LEU A N 1
ATOM 745 C CA . LEU A 1 95 ? -5.740 9.835 -16.635 1.00 72.44 95 LEU A CA 1
ATOM 746 C C . LEU A 1 95 ? -4.702 9.683 -17.753 1.00 72.44 95 LEU A C 1
ATOM 748 O O . LEU A 1 95 ? -4.243 10.690 -18.286 1.00 72.44 95 LEU A O 1
ATOM 752 N N . ALA A 1 96 ? -4.351 8.453 -18.137 1.00 71.69 96 ALA A N 1
ATOM 753 C CA . ALA A 1 96 ? -3.440 8.186 -19.249 1.00 71.69 96 ALA A CA 1
ATOM 754 C C . ALA A 1 96 ? -4.052 8.491 -20.632 1.00 71.69 96 ALA A C 1
ATOM 756 O O . ALA A 1 96 ? -3.363 8.366 -21.640 1.00 71.69 96 ALA A O 1
ATOM 757 N N . GLY A 1 97 ? -5.333 8.876 -20.703 1.00 62.38 97 GLY A N 1
ATOM 758 C CA . GLY A 1 97 ? -6.006 9.225 -21.957 1.00 62.38 97 GLY A CA 1
ATOM 759 C C . GLY A 1 97 ? -6.374 8.025 -22.837 1.00 62.38 97 GLY A C 1
ATOM 760 O O . GLY A 1 97 ? -6.877 8.216 -23.943 1.00 62.38 97 GLY A O 1
ATOM 761 N N . ASN A 1 98 ? -6.185 6.792 -22.352 1.00 56.84 98 ASN A N 1
ATOM 762 C CA . ASN A 1 98 ? -6.617 5.568 -23.029 1.00 56.84 98 ASN A CA 1
ATOM 763 C C . ASN A 1 98 ? -8.125 5.354 -22.814 1.00 56.84 98 ASN A C 1
ATOM 765 O O . ASN A 1 98 ? -8.544 4.531 -22.016 1.00 56.84 98 ASN A O 1
ATOM 769 N N . LEU A 1 99 ? -8.971 6.110 -23.515 1.00 50.78 99 LEU A N 1
ATOM 770 C CA . LEU A 1 99 ? -10.429 5.899 -23.511 1.00 50.78 99 LEU A CA 1
ATOM 771 C C . LEU A 1 99 ? -10.874 4.707 -24.387 1.00 50.78 99 LEU A C 1
ATOM 773 O O . LEU A 1 99 ? -12.065 4.405 -24.452 1.00 50.78 99 LEU A O 1
ATOM 777 N N . SER A 1 100 ? -9.951 4.015 -25.066 1.00 46.72 100 SER A N 1
ATOM 778 C CA . SER A 1 100 ? -10.254 2.841 -25.889 1.00 46.72 100 SER A CA 1
ATOM 779 C C . SER A 1 100 ? -10.113 1.549 -25.082 1.00 46.72 100 SER A C 1
ATOM 781 O O . SER A 1 100 ? -9.015 1.028 -24.901 1.00 46.72 100 SER A O 1
ATOM 783 N N . LEU A 1 101 ? -11.252 1.005 -24.659 1.00 45.78 101 LEU A N 1
ATOM 784 C CA . LEU A 1 101 ? -11.442 -0.247 -23.910 1.00 45.78 101 LEU A CA 1
ATOM 785 C C . LEU A 1 101 ? -11.049 -1.526 -24.700 1.00 45.78 101 LEU A C 1
ATOM 787 O O . LEU A 1 101 ? -11.629 -2.586 -24.495 1.00 45.78 101 LEU A O 1
ATOM 791 N N . ILE A 1 102 ? -10.109 -1.445 -25.648 1.00 42.72 102 ILE A N 1
ATOM 792 C CA . ILE A 1 102 ? -9.692 -2.551 -26.521 1.00 42.72 102 ILE A CA 1
ATOM 793 C C . ILE A 1 102 ? -8.179 -2.467 -26.742 1.00 42.72 102 ILE A C 1
ATOM 795 O O . ILE A 1 102 ? -7.728 -1.715 -27.598 1.00 42.72 102 ILE A O 1
ATOM 799 N N . ALA A 1 103 ? -7.423 -3.227 -25.952 1.00 38.84 103 ALA A N 1
ATOM 800 C CA . ALA A 1 103 ? -6.155 -3.868 -26.319 1.00 38.84 103 ALA A CA 1
ATOM 801 C C . ALA A 1 103 ? -5.612 -4.564 -25.061 1.00 38.84 103 ALA A C 1
ATOM 803 O O . ALA A 1 103 ? -4.867 -3.974 -24.277 1.00 38.84 103 ALA A O 1
ATOM 804 N N . PHE A 1 104 ? -6.088 -5.791 -24.843 1.00 42.44 104 PHE A N 1
ATOM 805 C CA . PHE A 1 104 ? -5.262 -6.828 -24.229 1.00 42.44 104 PHE A CA 1
ATOM 806 C C . PHE A 1 104 ? -4.272 -7.328 -25.279 1.00 42.44 104 PHE A C 1
ATOM 808 O O . PHE A 1 104 ? -4.678 -7.361 -26.466 1.00 42.44 104 PHE A O 1
#

Mean predicted aligned error: 7.75 Å

pLDDT: mean 82.87, std 13.59, range [38.84, 97.31]